Protein AF-A0A7X7EUQ8-F1 (afdb_monomer)

pLDDT: mean 90.74, std 5.05, range [68.0, 97.56]

Mean predicted aligned error: 4.69 Å

Solvent-accessible surface area (backbone atoms only — not comparable to full-atom values): 4168 Å² total; per-residue (Å²): 122,43,84,44,66,42,84,87,79,66,41,80,42,81,44,80,86,83,88,79,57,83,87,49,47,66,59,52,51,52,53,47,48,74,76,40,79,81,68,83,84,88,88,79,92,72,98,76,63,69,39,94,96,53,49,72,74,81,128

Foldseek 3Di:
DDWDADPVVRDIDDDDDDDDDPVCVVVVVVVCCVVPVPDDDDDDDDPADDDDPGHHDDD

Sequence (59 aa):
MYYATGWYSRENQKVLIILIRKNEASDVYRIIRGIDDKAFITVANVMGVYGKGFEELKK

Radius of gyration: 14.68 Å; Cα contacts (8 Å, |Δi|>4): 36; chains: 1; bounding box: 39×23×33 Å

Secondary structure (DSSP, 8-state):
-EEEE-TTT--EEEE------GGGHHHHHHHHHHH-TT--------S--BSTTSB----

Structure (mmCIF, N/CA/C/O backbone):
data_AF-A0A7X7EUQ8-F1
#
_entry.id   AF-A0A7X7EUQ8-F1
#
loop_
_atom_site.group_PDB
_atom_site.id
_atom_site.type_symbol
_atom_site.label_atom_id
_atom_site.label_alt_id
_atom_site.label_comp_id
_atom_site.label_asym_id
_atom_site.label_entity_id
_atom_site.label_seq_id
_atom_site.pdbx_PDB_ins_code
_atom_site.Cartn_x
_atom_site.Cartn_y
_atom_site.Cartn_z
_atom_site.occupancy
_atom_site.B_iso_or_equiv
_atom_site.auth_seq_id
_atom_site.auth_comp_id
_atom_site.auth_asym_id
_atom_site.auth_atom_id
_atom_site.pdbx_PDB_model_num
ATOM 1 N N . MET A 1 1 ? 6.210 -3.470 8.200 1.00 80.88 1 MET A N 1
ATOM 2 C CA . MET A 1 1 ? 5.028 -3.028 8.970 1.00 80.88 1 MET A CA 1
ATOM 3 C C . MET A 1 1 ? 5.492 -1.974 9.953 1.00 80.88 1 MET A C 1
ATOM 5 O O . MET A 1 1 ? 6.419 -2.245 10.705 1.00 80.88 1 MET A O 1
ATOM 9 N N . TYR A 1 2 ? 4.913 -0.783 9.881 1.00 89.44 2 TYR A N 1
ATOM 10 C CA . TYR A 1 2 ? 5.249 0.361 10.723 1.00 89.44 2 TYR A CA 1
ATOM 11 C C . TYR A 1 2 ? 4.191 0.527 11.812 1.00 89.44 2 TYR A C 1
ATOM 13 O O . TYR A 1 2 ? 3.012 0.266 11.571 1.00 89.44 2 TYR A O 1
ATOM 21 N N . TYR A 1 3 ? 4.613 0.966 12.993 1.00 91.50 3 TYR A N 1
ATOM 22 C CA . TYR A 1 3 ? 3.705 1.424 14.039 1.00 91.50 3 TYR A CA 1
ATOM 23 C C . TYR A 1 3 ? 3.474 2.921 13.845 1.00 91.50 3 TYR A C 1
ATOM 25 O O . TYR A 1 3 ? 4.428 3.683 13.696 1.00 91.50 3 TYR A O 1
ATOM 33 N N . ALA A 1 4 ? 2.214 3.324 13.811 1.00 89.50 4 ALA A N 1
ATOM 34 C CA . ALA A 1 4 ? 1.779 4.704 13.679 1.00 89.50 4 ALA A CA 1
ATOM 35 C C . ALA A 1 4 ? 0.817 5.052 14.819 1.00 89.50 4 ALA A C 1
ATOM 37 O O . ALA A 1 4 ? 0.229 4.165 15.435 1.00 89.50 4 ALA A O 1
ATOM 38 N N . THR A 1 5 ? 0.621 6.343 15.074 1.00 93.12 5 THR A N 1
ATOM 39 C CA . THR A 1 5 ? -0.360 6.833 16.049 1.00 93.12 5 THR A CA 1
ATOM 40 C C . THR A 1 5 ? -1.332 7.761 15.336 1.00 93.12 5 THR A C 1
ATOM 42 O O . THR A 1 5 ? -0.913 8.711 14.672 1.00 93.12 5 THR A O 1
ATOM 45 N N . GLY A 1 6 ? -2.633 7.488 15.456 1.00 91.94 6 GLY A N 1
ATOM 46 C CA . GLY A 1 6 ? -3.674 8.352 14.908 1.00 91.94 6 GLY A CA 1
ATOM 47 C C . GLY A 1 6 ? -3.609 9.739 15.546 1.00 91.94 6 GLY A C 1
ATOM 48 O O . GLY A 1 6 ? -3.579 9.860 16.769 1.00 91.94 6 GLY A O 1
ATOM 49 N N . TRP A 1 7 ? -3.586 10.802 14.738 1.00 89.62 7 TRP A N 1
ATOM 50 C CA . TRP A 1 7 ? -3.450 12.160 15.276 1.00 89.62 7 TRP A CA 1
ATOM 51 C C . TRP A 1 7 ? -4.650 12.572 16.138 1.00 89.62 7 TRP A C 1
ATOM 53 O O . TRP A 1 7 ? -4.468 13.077 17.243 1.00 89.62 7 TRP A O 1
ATOM 63 N N . TYR A 1 8 ? -5.866 12.314 15.648 1.00 91.38 8 TYR A N 1
ATOM 64 C CA . TYR A 1 8 ? -7.106 12.657 16.347 1.00 91.38 8 TYR A CA 1
ATOM 65 C C . TYR A 1 8 ? -7.487 11.624 17.411 1.00 91.38 8 TYR A C 1
ATOM 67 O O . TYR A 1 8 ? -7.749 12.005 18.546 1.00 91.38 8 TYR A O 1
ATOM 75 N N . SER A 1 9 ? -7.484 10.325 17.078 1.00 93.38 9 SER A N 1
ATOM 76 C CA . SER A 1 9 ? -7.881 9.269 18.025 1.00 93.38 9 SER A CA 1
ATOM 77 C C . SER A 1 9 ? -6.830 8.980 19.097 1.00 93.38 9 SER A C 1
ATOM 79 O O . SER A 1 9 ? -7.164 8.424 20.135 1.00 93.38 9 SER A O 1
ATOM 81 N N . ARG A 1 10 ? -5.558 9.339 18.856 1.00 94.62 10 ARG A N 1
ATOM 82 C CA . ARG A 1 10 ? -4.394 8.967 19.687 1.00 94.62 10 ARG A CA 1
ATOM 83 C C . ARG A 1 10 ? -4.181 7.457 19.833 1.00 94.62 10 ARG A C 1
ATOM 85 O O . ARG A 1 10 ? -3.382 7.025 20.656 1.00 94.62 10 ARG A O 1
ATOM 92 N N . GLU A 1 11 ? -4.840 6.655 19.006 1.00 94.62 11 GLU A N 1
ATOM 93 C CA . GLU A 1 11 ? -4.723 5.201 19.040 1.00 94.62 11 GLU A CA 1
ATOM 94 C C . GLU A 1 11 ? -3.530 4.703 18.224 1.00 94.62 11 GLU A C 1
ATOM 96 O O . GLU A 1 11 ? -3.168 5.278 17.193 1.00 94.62 11 GLU A O 1
ATOM 101 N N . ASN A 1 12 ? -2.954 3.583 18.661 1.00 93.50 12 ASN A N 1
ATOM 102 C CA . ASN A 1 12 ? -1.911 2.887 17.919 1.00 93.50 12 ASN A CA 1
ATOM 103 C C . ASN A 1 12 ? -2.498 2.163 16.709 1.00 93.50 12 ASN A C 1
ATOM 105 O O . ASN A 1 12 ? -3.483 1.439 16.813 1.00 93.50 12 ASN A O 1
ATOM 109 N N . GLN A 1 13 ? -1.837 2.319 15.571 1.00 89.25 13 GLN A N 1
ATOM 110 C CA . GLN A 1 13 ? -2.220 1.760 14.284 1.00 89.25 13 GLN A CA 1
ATOM 111 C C . GLN A 1 13 ? -1.017 1.055 13.656 1.00 89.25 13 GLN A C 1
ATOM 113 O O . GLN A 1 13 ? 0.135 1.443 13.860 1.00 89.25 13 GLN A O 1
ATOM 118 N N . LYS A 1 14 ? -1.271 0.001 12.882 1.00 89.56 14 LYS A N 1
ATOM 119 C CA . LYS A 1 14 ? -0.239 -0.695 12.104 1.00 89.56 14 LYS A CA 1
ATOM 120 C C . LYS A 1 14 ? -0.428 -0.349 10.636 1.00 89.56 14 LYS A C 1
ATOM 122 O O . LYS A 1 14 ? -1.518 -0.522 10.106 1.00 89.56 14 LYS A O 1
ATOM 127 N N . VAL A 1 15 ? 0.631 0.121 9.983 1.00 91.44 15 VAL A N 1
ATOM 128 C CA . VAL A 1 15 ? 0.595 0.537 8.576 1.00 91.44 15 VAL A CA 1
ATOM 129 C C . VAL A 1 15 ? 1.566 -0.304 7.758 1.00 91.44 15 VAL A C 1
ATOM 131 O O . VAL A 1 15 ? 2.712 -0.547 8.156 1.00 91.44 1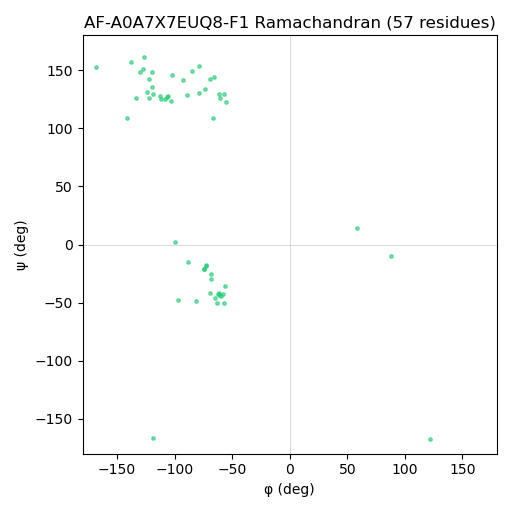5 VAL A O 1
ATOM 134 N N . LEU A 1 16 ? 1.112 -0.749 6.591 1.00 93.06 16 LEU A N 1
ATOM 135 C CA . LEU A 1 16 ? 1.956 -1.382 5.591 1.00 93.06 16 LEU A CA 1
ATOM 136 C C . LEU A 1 16 ? 2.235 -0.381 4.466 1.00 93.06 16 LEU A C 1
ATOM 138 O O . LEU A 1 16 ? 1.312 0.142 3.855 1.00 93.06 16 LEU A O 1
ATOM 142 N N . ILE A 1 17 ? 3.516 -0.132 4.201 1.00 92.06 17 ILE A N 1
ATOM 143 C CA . ILE A 1 17 ? 3.969 0.644 3.046 1.00 92.06 17 ILE A CA 1
ATOM 144 C C . ILE A 1 17 ? 4.602 -0.348 2.081 1.00 92.06 17 ILE A C 1
ATOM 146 O O . ILE A 1 17 ? 5.497 -1.100 2.472 1.00 92.06 17 ILE A O 1
ATOM 150 N N . ILE A 1 18 ? 4.118 -0.352 0.844 1.00 91.62 18 ILE A N 1
ATOM 151 C CA . ILE A 1 18 ? 4.635 -1.184 -0.241 1.00 91.62 18 ILE A CA 1
ATOM 152 C C . ILE A 1 18 ? 4.947 -0.311 -1.448 1.00 91.62 18 ILE A C 1
ATOM 154 O O . ILE A 1 18 ? 4.309 0.718 -1.668 1.00 91.6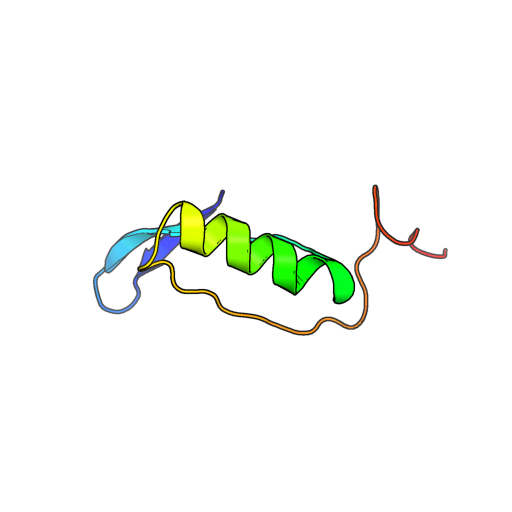2 18 ILE A O 1
ATOM 158 N N . LEU A 1 19 ? 5.923 -0.749 -2.231 1.00 91.81 19 LEU A N 1
ATOM 159 C CA . LEU A 1 19 ? 6.235 -0.190 -3.536 1.00 91.81 19 LEU A CA 1
ATOM 160 C C . LEU A 1 19 ? 5.897 -1.260 -4.560 1.00 91.81 19 LEU A C 1
ATOM 162 O O . LEU A 1 19 ? 6.318 -2.405 -4.411 1.00 91.81 19 LEU A O 1
ATOM 166 N N . ILE A 1 20 ? 5.105 -0.886 -5.556 1.00 91.94 20 ILE A N 1
ATOM 167 C CA . ILE A 1 20 ? 4.618 -1.789 -6.597 1.00 91.94 20 ILE A CA 1
ATOM 168 C C . ILE A 1 20 ? 4.693 -1.086 -7.944 1.00 91.94 20 ILE A C 1
ATOM 170 O O . ILE A 1 20 ? 4.671 0.149 -8.018 1.00 91.94 20 ILE A O 1
ATOM 174 N N . ARG A 1 21 ? 4.755 -1.861 -9.022 1.00 90.88 21 ARG A N 1
ATOM 175 C CA . ARG A 1 21 ? 4.618 -1.318 -10.372 1.00 90.88 21 ARG A CA 1
ATOM 176 C C . ARG A 1 21 ? 3.145 -1.062 -10.677 1.00 90.88 21 ARG A C 1
ATOM 178 O O . ARG A 1 21 ? 2.248 -1.719 -10.154 1.00 90.88 21 ARG A O 1
ATOM 185 N N . LYS A 1 22 ? 2.878 -0.111 -11.576 1.00 90.88 22 LYS A N 1
ATOM 186 C CA . LYS A 1 22 ? 1.508 0.277 -11.953 1.00 90.88 22 LYS A CA 1
ATOM 187 C C . LYS A 1 22 ? 0.668 -0.907 -12.453 1.00 90.88 22 LYS A C 1
ATOM 189 O O . LYS A 1 22 ? -0.528 -0.954 -12.191 1.00 90.88 22 LYS A O 1
ATOM 194 N N . ASN A 1 23 ? 1.285 -1.852 -13.160 1.00 93.06 23 ASN A N 1
ATOM 195 C CA . ASN A 1 23 ? 0.620 -3.049 -13.679 1.00 93.06 23 ASN A CA 1
ATOM 196 C C . ASN A 1 23 ? 0.280 -4.087 -12.593 1.00 93.06 23 ASN A C 1
ATOM 198 O O . ASN A 1 23 ? -0.586 -4.918 -12.828 1.00 93.06 23 ASN A O 1
ATOM 202 N N . GLU A 1 24 ? 0.900 -4.025 -11.414 1.00 94.00 24 GLU A N 1
ATOM 203 C CA . GLU A 1 24 ? 0.645 -4.947 -10.295 1.00 94.00 24 GLU A CA 1
ATOM 204 C C . GLU A 1 24 ? -0.492 -4.454 -9.381 1.00 94.00 24 GLU A C 1
ATOM 206 O O . GLU A 1 24 ? -1.036 -5.216 -8.583 1.00 94.00 24 GLU A O 1
ATOM 211 N N . ALA A 1 25 ? -0.889 -3.182 -9.501 1.00 94.38 25 ALA A N 1
ATOM 212 C CA . ALA A 1 25 ? -1.850 -2.546 -8.601 1.00 94.38 25 ALA A 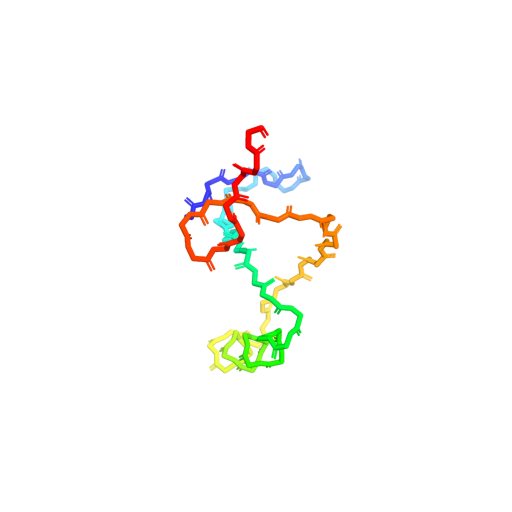CA 1
ATOM 213 C C . ALA A 1 25 ? -3.207 -3.261 -8.552 1.00 94.38 25 ALA A C 1
ATOM 215 O O . ALA A 1 25 ? -3.750 -3.467 -7.469 1.00 94.38 25 ALA A O 1
ATOM 216 N N . SER A 1 26 ? -3.732 -3.687 -9.705 1.00 95.81 26 SER A N 1
ATOM 217 C CA . SER A 1 26 ? -5.030 -4.371 -9.768 1.00 95.81 26 SER A CA 1
ATOM 218 C C . SER A 1 26 ? -5.034 -5.680 -8.975 1.00 95.81 26 SER A C 1
ATOM 220 O O . SER A 1 26 ? -5.999 -5.970 -8.265 1.00 95.81 26 SER A O 1
ATOM 222 N N . ASP A 1 27 ? -3.960 -6.465 -9.066 1.00 97.12 27 ASP A N 1
ATOM 223 C CA . ASP A 1 27 ? -3.845 -7.718 -8.319 1.00 97.12 27 ASP A CA 1
ATOM 224 C C . ASP A 1 27 ? -3.696 -7.467 -6.824 1.00 97.12 27 ASP A C 1
ATOM 226 O O . ASP A 1 27 ? -4.368 -8.114 -6.021 1.00 97.12 27 ASP A O 1
ATOM 230 N N . VAL A 1 28 ? -2.892 -6.473 -6.444 1.00 96.38 28 VAL A N 1
ATOM 231 C CA . VAL A 1 28 ? -2.724 -6.077 -5.043 1.00 96.38 28 VAL A CA 1
ATOM 232 C C . VAL A 1 28 ? -4.055 -5.635 -4.435 1.00 96.38 28 VAL A C 1
ATOM 234 O O . VAL A 1 28 ? -4.399 -6.080 -3.341 1.00 96.38 28 VAL A O 1
ATOM 237 N N . TYR A 1 29 ? -4.848 -4.826 -5.142 1.00 95.00 29 TYR A N 1
ATOM 238 C CA . TYR A 1 29 ? -6.170 -4.419 -4.659 1.00 95.00 29 TYR A CA 1
ATOM 239 C C . TYR A 1 29 ? -7.108 -5.608 -4.486 1.00 95.00 29 TYR A C 1
ATOM 241 O O . TYR A 1 29 ? -7.792 -5.699 -3.467 1.00 95.00 29 TYR A O 1
ATOM 249 N N . ARG A 1 30 ? -7.115 -6.546 -5.439 1.00 96.38 30 ARG A N 1
ATOM 250 C CA . ARG A 1 30 ? -7.925 -7.764 -5.342 1.00 96.38 30 ARG A CA 1
ATOM 251 C C . ARG A 1 30 ? -7.532 -8.612 -4.133 1.00 96.38 30 ARG A C 1
ATOM 253 O O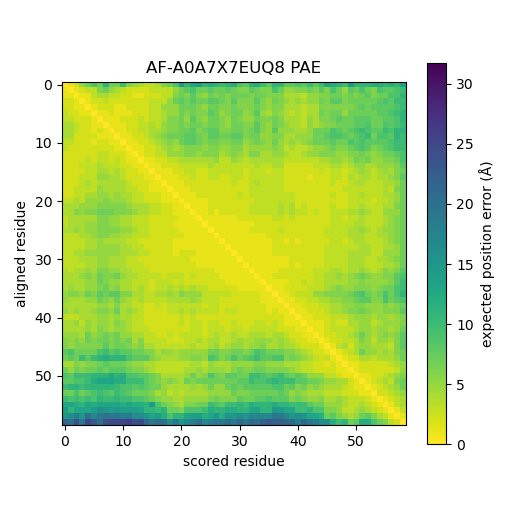 . ARG A 1 30 ? -8.416 -9.081 -3.423 1.00 96.38 30 ARG A O 1
ATOM 260 N N . ILE A 1 31 ? -6.234 -8.775 -3.879 1.00 96.75 31 ILE A N 1
ATOM 261 C CA . ILE A 1 31 ? -5.730 -9.514 -2.714 1.00 96.75 31 ILE A CA 1
ATOM 262 C C . ILE A 1 31 ? -6.149 -8.817 -1.419 1.00 96.75 31 ILE A C 1
ATOM 264 O O . ILE A 1 31 ? -6.728 -9.465 -0.552 1.00 96.75 31 ILE A O 1
ATOM 268 N N . ILE A 1 32 ? -5.911 -7.504 -1.299 1.00 95.44 32 ILE A N 1
ATOM 269 C CA . ILE A 1 32 ? -6.267 -6.738 -0.095 1.00 95.44 32 ILE A CA 1
ATOM 270 C C . ILE A 1 32 ? -7.761 -6.874 0.189 1.00 95.44 32 ILE A C 1
ATOM 272 O O . ILE A 1 32 ? -8.131 -7.255 1.291 1.00 95.44 32 ILE A O 1
ATOM 276 N N . ARG A 1 33 ? -8.614 -6.645 -0.814 1.00 95.19 33 ARG A N 1
ATOM 277 C CA . ARG A 1 33 ? -10.075 -6.716 -0.660 1.00 95.19 33 ARG A CA 1
ATOM 278 C C . ARG A 1 33 ? -10.592 -8.130 -0.404 1.00 95.19 33 ARG A C 1
ATOM 280 O O . ARG A 1 33 ? -11.662 -8.270 0.173 1.00 95.19 33 ARG A O 1
ATOM 287 N N . GLY A 1 34 ? -9.859 -9.159 -0.831 1.00 97.56 34 GLY A N 1
ATOM 288 C CA . GLY A 1 34 ? -10.157 -10.551 -0.494 1.00 97.56 34 GLY A CA 1
ATOM 289 C C . GLY A 1 34 ? -9.808 -10.923 0.950 1.00 97.56 34 GLY A C 1
ATOM 290 O O . GLY A 1 34 ? -10.348 -11.898 1.463 1.00 97.56 34 GLY A O 1
ATOM 291 N N . ILE A 1 35 ? -8.922 -10.161 1.599 1.00 96.38 35 ILE A N 1
ATOM 292 C CA . ILE A 1 35 ? -8.499 -10.372 2.992 1.00 96.38 35 ILE A CA 1
ATOM 293 C C . ILE A 1 35 ? -9.289 -9.470 3.948 1.00 96.38 35 ILE A C 1
ATOM 295 O O . ILE A 1 35 ? -9.774 -9.940 4.973 1.00 96.38 35 ILE A O 1
ATOM 299 N N . ASP A 1 36 ? -9.398 -8.182 3.623 1.00 94.56 36 ASP A N 1
ATOM 300 C CA . ASP A 1 36 ? -10.081 -7.157 4.410 1.00 94.56 36 ASP A CA 1
ATOM 301 C C . 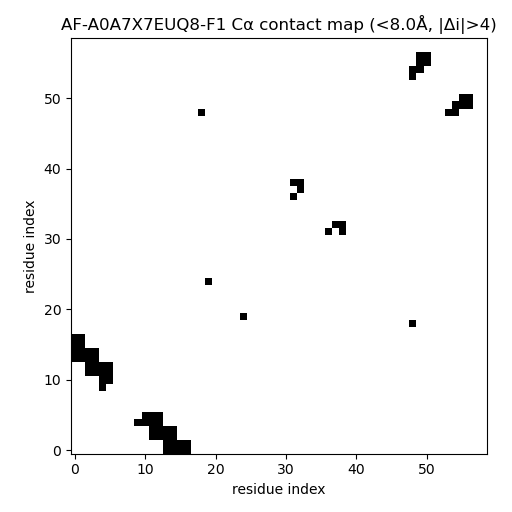ASP A 1 36 ? -10.826 -6.199 3.468 1.00 94.56 36 ASP A C 1
ATOM 303 O O . ASP A 1 36 ? -10.242 -5.384 2.744 1.00 94.56 36 ASP A O 1
ATOM 307 N N . ASP A 1 37 ? -12.151 -6.301 3.476 1.00 93.94 37 ASP A N 1
ATOM 308 C CA . ASP A 1 37 ? -13.048 -5.489 2.661 1.00 93.94 37 ASP A CA 1
ATOM 309 C C . ASP A 1 37 ? -13.147 -4.031 3.145 1.00 93.94 37 ASP A C 1
ATOM 311 O O . ASP A 1 37 ? -13.542 -3.149 2.371 1.00 93.94 37 ASP A O 1
ATOM 315 N N . LYS A 1 38 ? -12.743 -3.765 4.393 1.00 92.81 38 LYS A N 1
ATOM 316 C CA . LYS A 1 38 ? -12.732 -2.444 5.038 1.00 92.81 38 LYS A CA 1
ATOM 317 C C . LYS A 1 38 ? -11.353 -1.788 5.033 1.00 92.81 38 LYS A C 1
ATOM 319 O O . LYS A 1 38 ? -11.218 -0.671 5.538 1.00 92.81 38 LYS A O 1
ATOM 324 N N . ALA A 1 39 ? -10.349 -2.430 4.438 1.00 92.12 39 ALA A N 1
ATOM 325 C CA . ALA A 1 39 ? -9.018 -1.859 4.309 1.00 92.12 39 ALA A CA 1
ATOM 326 C C . ALA A 1 39 ? -9.062 -0.510 3.571 1.00 92.12 39 ALA A C 1
ATOM 328 O O . ALA A 1 39 ? -9.620 -0.389 2.474 1.00 92.12 39 ALA A O 1
ATOM 329 N N . PHE A 1 40 ? -8.428 0.505 4.159 1.00 90.06 40 PHE A N 1
ATOM 330 C CA . PHE A 1 40 ? -8.198 1.790 3.508 1.00 90.06 40 PHE A CA 1
ATOM 331 C C . PHE A 1 40 ? -6.827 1.789 2.826 1.00 90.06 40 PHE A C 1
ATOM 333 O O . PHE A 1 40 ? -5.857 1.236 3.344 1.00 90.06 40 PHE A O 1
ATOM 340 N N . ILE A 1 41 ? -6.741 2.406 1.647 1.00 92.56 41 ILE A N 1
ATOM 341 C CA . ILE A 1 41 ? -5.520 2.430 0.838 1.00 92.56 41 I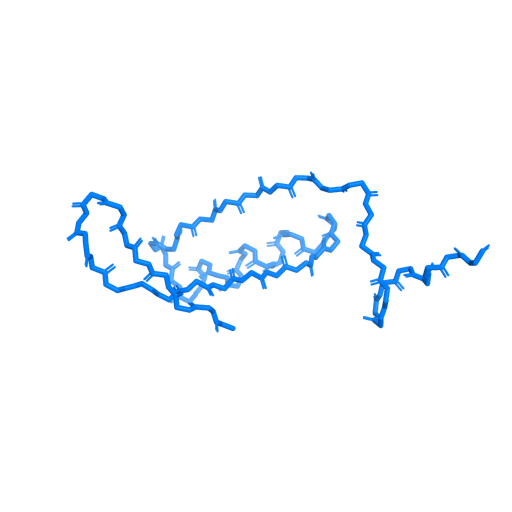LE A CA 1
ATOM 342 C C . ILE A 1 41 ? -5.280 3.862 0.368 1.00 92.56 41 ILE A C 1
ATOM 344 O O . ILE A 1 41 ? -6.144 4.463 -0.267 1.00 92.56 41 ILE A O 1
ATOM 348 N N . THR A 1 42 ? -4.083 4.381 0.634 1.00 91.25 42 THR A N 1
ATOM 349 C CA . THR A 1 42 ? -3.603 5.643 0.061 1.00 91.25 42 THR A CA 1
ATOM 350 C C . THR A 1 42 ? -2.568 5.330 -1.007 1.00 91.25 42 THR A C 1
ATOM 352 O O . THR A 1 42 ? -1.610 4.603 -0.749 1.00 91.25 42 THR A O 1
ATOM 355 N N . VAL A 1 43 ? -2.748 5.886 -2.205 1.00 92.19 43 VAL A N 1
ATOM 356 C CA . VAL A 1 43 ? -1.839 5.684 -3.338 1.00 92.19 43 VAL A CA 1
ATOM 357 C C . VAL A 1 43 ? -1.134 6.996 -3.643 1.00 92.19 43 VAL A C 1
ATOM 359 O O . VAL A 1 43 ? -1.784 8.011 -3.882 1.00 92.19 43 VAL A O 1
ATO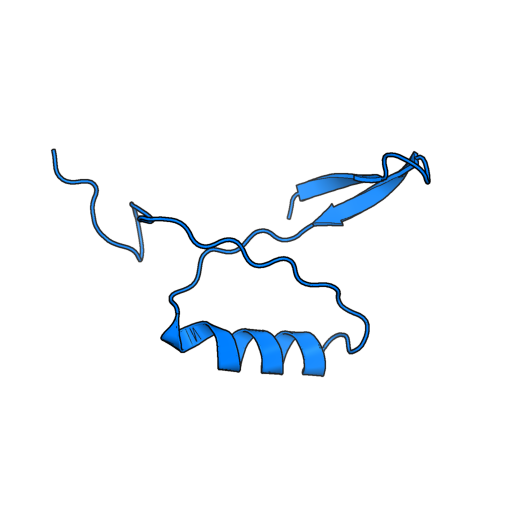M 362 N N . ALA A 1 44 ? 0.195 6.966 -3.655 1.00 92.75 44 ALA A N 1
ATOM 363 C CA . ALA A 1 44 ? 1.025 8.085 -4.073 1.00 92.75 44 ALA A CA 1
ATOM 364 C C . ALA A 1 44 ? 1.864 7.666 -5.283 1.00 92.75 44 ALA A C 1
ATOM 366 O O . ALA A 1 44 ? 2.530 6.632 -5.254 1.00 92.75 44 ALA A O 1
ATOM 367 N N . ASN A 1 45 ? 1.837 8.474 -6.343 1.00 91.44 45 ASN A N 1
ATOM 368 C CA . ASN A 1 45 ? 2.725 8.281 -7.484 1.00 91.44 45 ASN A CA 1
ATOM 369 C C . ASN A 1 45 ? 4.110 8.833 -7.136 1.00 91.44 45 ASN A C 1
ATOM 371 O O . ASN A 1 45 ? 4.230 9.971 -6.685 1.00 91.44 45 ASN A O 1
ATOM 375 N N . VAL A 1 46 ? 5.149 8.041 -7.379 1.00 89.19 46 VAL A N 1
ATOM 376 C CA . VAL A 1 46 ? 6.550 8.445 -7.218 1.00 89.19 46 VAL A CA 1
ATOM 377 C C . VAL A 1 46 ? 7.268 8.326 -8.558 1.00 89.19 46 VAL A C 1
ATOM 379 O O . VAL A 1 46 ? 6.916 7.478 -9.375 1.00 89.19 46 VAL A O 1
ATOM 382 N N . MET A 1 47 ? 8.262 9.184 -8.799 1.00 86.50 47 MET A N 1
ATOM 383 C CA . MET A 1 47 ? 8.975 9.221 -10.086 1.00 86.50 47 MET A CA 1
ATOM 384 C C . MET A 1 47 ? 9.836 7.980 -10.334 1.00 86.50 47 MET A C 1
ATOM 386 O O . MET A 1 47 ? 10.036 7.595 -11.480 1.00 86.50 47 MET A O 1
ATOM 390 N N . GLY A 1 48 ? 10.345 7.354 -9.275 1.00 85.06 48 GLY A N 1
ATOM 391 C CA . GLY A 1 48 ? 11.189 6.176 -9.385 1.00 85.06 48 GLY A CA 1
ATOM 392 C C . GLY A 1 48 ? 11.387 5.504 -8.036 1.00 85.06 48 GLY A C 1
ATOM 393 O O . GLY A 1 48 ? 11.315 6.143 -6.985 1.00 85.06 48 GLY A O 1
ATOM 394 N N . VAL A 1 49 ? 11.628 4.201 -8.090 1.00 88.12 49 VAL A N 1
ATOM 395 C CA . VAL A 1 49 ? 12.038 3.373 -6.958 1.00 88.12 49 VAL A CA 1
ATOM 396 C C . VAL A 1 49 ? 13.331 2.702 -7.381 1.00 88.12 49 VAL A C 1
ATOM 398 O O . VAL A 1 49 ? 13.389 2.144 -8.475 1.00 88.12 49 VAL A O 1
ATOM 401 N N . TYR A 1 50 ? 14.349 2.757 -6.526 1.00 90.25 50 TYR A N 1
ATOM 402 C CA . TYR A 1 50 ? 15.670 2.226 -6.839 1.00 90.25 50 TYR A CA 1
ATOM 403 C C . TYR A 1 50 ? 16.100 1.171 -5.826 1.00 90.25 50 TYR A C 1
ATOM 405 O O . TYR A 1 50 ? 15.845 1.311 -4.628 1.00 90.25 50 TYR A O 1
ATOM 413 N N . GLY A 1 51 ? 16.781 0.133 -6.308 1.00 86.31 51 GLY A N 1
ATOM 414 C CA . GLY A 1 51 ? 17.311 -0.954 -5.486 1.00 86.31 51 GLY A CA 1
ATOM 415 C C . GLY A 1 51 ? 16.785 -2.329 -5.891 1.00 86.31 51 GLY A C 1
ATOM 416 O O . GLY A 1 51 ? 16.201 -2.516 -6.956 1.00 86.31 51 GLY A O 1
ATOM 417 N N . LYS A 1 52 ? 17.016 -3.325 -5.032 1.00 82.06 52 LYS A N 1
ATOM 418 C CA . LYS A 1 52 ? 16.737 -4.739 -5.326 1.00 82.06 52 LYS A CA 1
ATOM 419 C C . LYS A 1 52 ? 15.271 -4.963 -5.738 1.00 82.06 52 LYS A C 1
ATOM 421 O O . LYS A 1 52 ? 14.365 -4.675 -4.964 1.00 82.06 52 LYS A O 1
ATOM 426 N N . GLY A 1 53 ? 15.057 -5.525 -6.932 1.00 83.19 53 GLY A N 1
ATOM 427 C CA . GLY A 1 53 ? 13.724 -5.788 -7.508 1.00 83.19 53 GLY A CA 1
ATOM 428 C C . GLY A 1 53 ? 13.132 -4.625 -8.320 1.00 83.19 53 GLY A C 1
ATOM 429 O O . GLY A 1 53 ? 12.143 -4.806 -9.037 1.00 83.19 53 GLY A O 1
ATOM 430 N N . PHE A 1 54 ? 13.765 -3.454 -8.266 1.00 86.94 54 PHE A N 1
ATOM 431 C CA . PHE A 1 54 ? 13.447 -2.275 -9.067 1.00 86.94 54 PHE A CA 1
ATOM 432 C C . PHE A 1 54 ? 14.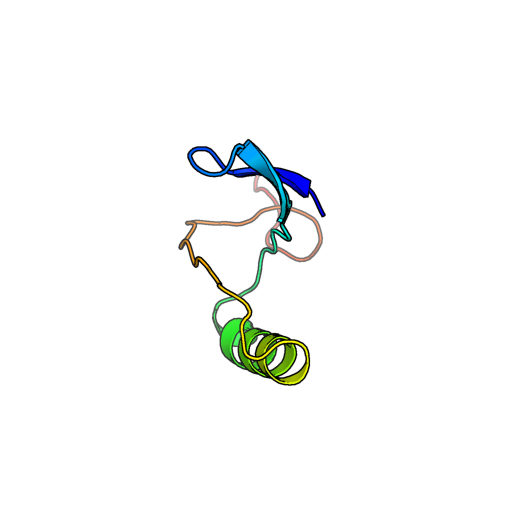643 -1.886 -9.944 1.00 86.94 54 PHE A C 1
ATOM 434 O O . PHE A 1 54 ? 15.542 -2.695 -10.166 1.00 86.94 54 PHE A O 1
ATOM 441 N N . GLU A 1 55 ? 14.614 -0.685 -10.516 1.00 85.12 55 GLU A N 1
ATOM 442 C CA . GLU A 1 55 ? 15.742 -0.182 -11.295 1.00 85.12 55 GLU A CA 1
ATOM 443 C C . GLU A 1 55 ? 16.959 0.036 -10.392 1.00 85.12 55 GLU A C 1
ATOM 445 O O . GLU A 1 55 ? 16.842 0.429 -9.228 1.00 85.12 55 GLU A O 1
ATOM 450 N N . GLU A 1 56 ? 18.151 -0.227 -10.919 1.00 85.88 56 GLU A N 1
ATOM 451 C CA . GLU A 1 56 ? 19.371 0.125 -10.205 1.00 85.88 56 GLU A CA 1
ATOM 452 C C . GLU A 1 56 ? 19.536 1.644 -10.174 1.00 85.88 56 GLU A C 1
ATOM 454 O O . GLU A 1 56 ? 19.231 2.348 -11.140 1.00 85.88 56 GLU A O 1
ATOM 459 N N . LEU A 1 57 ? 20.040 2.156 -9.050 1.00 84.44 57 LEU A N 1
ATOM 460 C CA . LEU A 1 57 ? 20.430 3.554 -8.966 1.00 84.44 57 LEU A CA 1
ATOM 461 C C . LEU A 1 57 ? 21.631 3.757 -9.896 1.00 84.44 57 LEU A C 1
ATOM 463 O O . LEU A 1 57 ? 22.723 3.259 -9.613 1.00 84.44 57 LEU A O 1
ATOM 467 N N . LYS A 1 58 ? 21.426 4.460 -11.014 1.00 79.62 58 LYS A N 1
ATOM 468 C CA . LYS A 1 58 ? 22.528 4.837 -11.904 1.00 79.62 58 LYS A CA 1
ATOM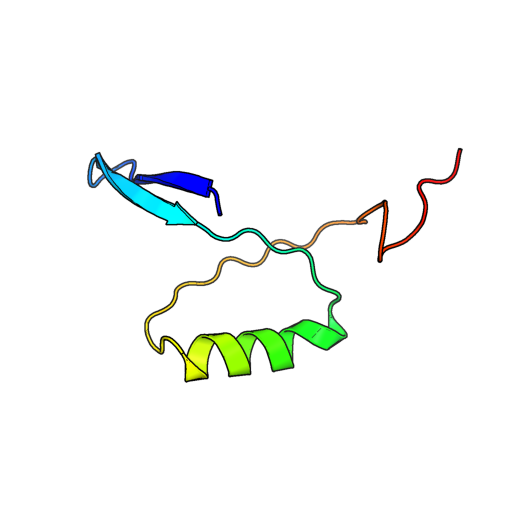 469 C C . LYS A 1 58 ? 23.501 5.715 -11.111 1.00 79.62 58 LYS A C 1
ATOM 471 O O . LYS A 1 58 ? 23.070 6.684 -10.488 1.00 79.62 58 LYS A O 1
ATOM 476 N N . LYS A 1 59 ? 24.777 5.323 -11.094 1.00 68.00 59 LYS A N 1
ATOM 477 C CA . LYS A 1 59 ? 25.872 6.161 -10.591 1.00 68.00 59 LYS A CA 1
ATOM 478 C C . LYS A 1 59 ? 26.056 7.394 -11.462 1.00 68.00 59 LYS A C 1
ATOM 480 O O . LYS A 1 59 ? 25.844 7.266 -12.689 1.00 68.00 59 LYS A O 1
#